Protein AF-A0A935HXR5-F1 (afdb_monomer_lite)

Radius of gyration: 14.8 Å; chains: 1; bounding box: 46×29×38 Å

Secondary structure (DSSP, 8-state):
--SS-S-----SSTTS-EEEEEEEEE-SSSSSS-EEEEEETTHHHHTBEEEEE---TT--SS--EEEE-SSTT--BTSEEEE---SSSSSS--EEEEETTHHHHTBEEEEE---TT--SS-SEEEEPSSTT--B-

Structure (mmCIF, N/CA/C/O backbone):
data_AF-A0A935HXR5-F1
#
_entry.id   AF-A0A935HXR5-F1
#
loop_
_atom_site.group_PDB
_atom_site.id
_atom_site.type_symbol
_atom_site.label_atom_id
_atom_site.label_alt_id
_atom_site.label_comp_id
_atom_site.label_asym_id
_atom_site.label_entity_id
_atom_site.label_seq_id
_atom_site.pdbx_PDB_ins_code
_atom_site.Cartn_x
_atom_site.Cartn_y
_atom_site.Cartn_z
_atom_site.occupancy
_atom_site.B_iso_or_equiv
_atom_site.auth_seq_id
_atom_site.auth_comp_id
_atom_site.auth_asym_id
_atom_site.auth_atom_id
_atom_site.pdbx_PDB_model_num
ATOM 1 N N . MET A 1 1 ? -29.643 -1.989 -2.103 1.00 70.44 1 MET A N 1
ATOM 2 C CA . MET A 1 1 ? -28.466 -2.114 -2.982 1.00 70.44 1 MET A CA 1
ATOM 3 C C . MET A 1 1 ? -28.867 -1.641 -4.365 1.00 70.44 1 MET A C 1
ATOM 5 O O . MET A 1 1 ? -29.832 -2.171 -4.910 1.00 70.44 1 MET A O 1
ATOM 9 N N . ASN A 1 2 ? -28.218 -0.596 -4.869 1.00 89.38 2 ASN A N 1
ATOM 10 C CA . ASN A 1 2 ? -28.287 -0.195 -6.275 1.00 89.38 2 ASN A CA 1
ATOM 11 C C . ASN A 1 2 ? -26.956 -0.599 -6.950 1.00 89.38 2 ASN A C 1
ATOM 13 O O . ASN A 1 2 ? -26.040 -1.057 -6.275 1.00 89.38 2 ASN A O 1
ATOM 17 N N . ASN A 1 3 ? -26.864 -0.468 -8.274 1.00 91.12 3 ASN A N 1
ATOM 18 C CA . ASN A 1 3 ? -25.633 -0.762 -9.022 1.00 91.12 3 ASN A CA 1
ATOM 19 C C . ASN A 1 3 ? -24.778 0.501 -9.228 1.00 91.12 3 ASN A C 1
ATOM 21 O O . ASN A 1 3 ? -24.072 0.613 -10.227 1.00 91.12 3 ASN A O 1
ATOM 25 N N . VAL A 1 4 ? -24.917 1.485 -8.339 1.00 93.62 4 VAL A N 1
ATOM 26 C CA . VAL A 1 4 ? -24.136 2.721 -8.365 1.00 93.62 4 VAL A CA 1
ATOM 27 C C . VAL A 1 4 ? -23.119 2.596 -7.245 1.00 93.62 4 VAL A C 1
ATOM 29 O O . VAL A 1 4 ? -23.494 2.303 -6.117 1.00 93.62 4 VAL A O 1
ATOM 32 N N . SER A 1 5 ? -21.838 2.756 -7.563 1.00 92.00 5 SER A N 1
ATOM 33 C CA . SER A 1 5 ? -20.797 2.807 -6.542 1.00 92.00 5 SER A CA 1
ATOM 34 C C . SER A 1 5 ? -21.035 4.010 -5.633 1.00 92.00 5 SER A C 1
ATOM 36 O O . SER A 1 5 ? -21.239 5.118 -6.130 1.00 92.00 5 SER A O 1
ATOM 38 N N . ASP A 1 6 ? -20.987 3.797 -4.320 1.00 92.81 6 ASP A N 1
ATOM 39 C CA . ASP A 1 6 ? -21.089 4.894 -3.354 1.00 92.81 6 ASP A CA 1
ATOM 40 C C . ASP A 1 6 ? -19.825 5.773 -3.395 1.00 92.81 6 ASP A C 1
ATOM 42 O O . ASP A 1 6 ? -19.920 6.999 -3.379 1.00 92.81 6 ASP A O 1
ATOM 46 N N . ILE A 1 7 ? -18.647 5.149 -3.527 1.00 94.69 7 ILE A N 1
ATOM 47 C CA . ILE A 1 7 ? -17.340 5.806 -3.661 1.00 94.69 7 ILE A CA 1
ATOM 48 C C . ILE A 1 7 ? -16.539 5.111 -4.769 1.00 94.69 7 ILE A C 1
ATOM 50 O O . ILE A 1 7 ? -16.600 3.889 -4.922 1.00 94.69 7 ILE A O 1
ATOM 54 N N . THR A 1 8 ? -15.780 5.895 -5.536 1.00 96.00 8 THR A N 1
ATOM 55 C CA . THR A 1 8 ? -14.856 5.401 -6.565 1.00 96.00 8 THR A CA 1
ATOM 56 C C . THR A 1 8 ? -13.469 5.989 -6.335 1.00 96.00 8 THR A C 1
ATOM 58 O O . THR A 1 8 ? -13.313 7.212 -6.298 1.00 96.00 8 THR A O 1
ATOM 61 N N . PHE A 1 9 ? -12.468 5.118 -6.235 1.00 96.81 9 PHE A N 1
ATOM 62 C CA . PHE A 1 9 ? -11.054 5.481 -6.149 1.00 96.81 9 PHE A CA 1
ATOM 63 C C . PHE A 1 9 ? -10.410 5.454 -7.537 1.00 96.81 9 PHE A C 1
ATOM 65 O O . PHE A 1 9 ? -10.812 4.668 -8.400 1.00 96.81 9 PHE A O 1
ATOM 72 N N . TYR A 1 10 ? -9.406 6.301 -7.750 1.00 94.81 10 TYR A N 1
ATOM 73 C CA . TYR A 1 10 ? -8.719 6.430 -9.031 1.00 94.81 10 TYR A CA 1
ATOM 74 C C . TYR A 1 10 ? -7.212 6.295 -8.836 1.00 94.81 10 TYR A C 1
ATOM 76 O O . TYR A 1 10 ? -6.655 6.877 -7.908 1.00 94.81 10 TYR A O 1
ATOM 84 N N . GLY A 1 11 ? -6.566 5.555 -9.739 1.00 93.31 11 GLY A N 1
ATOM 85 C CA . GLY A 1 11 ? -5.110 5.522 -9.824 1.00 93.31 11 GLY A CA 1
ATOM 86 C C . GLY A 1 11 ? -4.531 6.855 -10.294 1.00 93.31 11 GLY A C 1
ATOM 87 O O . GLY A 1 11 ? -5.220 7.655 -10.931 1.00 93.31 11 GLY A O 1
ATOM 88 N N . GLU A 1 12 ? -3.257 7.076 -9.982 1.00 93.69 12 GLU A N 1
ATOM 89 C CA . GLU A 1 12 ? -2.561 8.343 -10.217 1.00 93.69 12 GLU A CA 1
ATOM 90 C C . GLU A 1 12 ? -2.118 8.510 -11.678 1.00 93.69 12 GLU A C 1
ATOM 92 O O . GLU A 1 12 ? -2.372 9.561 -12.276 1.00 93.69 12 GLU A O 1
ATOM 97 N N . PHE A 1 13 ? -1.540 7.466 -12.290 1.00 94.06 13 PHE A N 1
ATOM 98 C CA . PHE A 1 13 ? -1.130 7.477 -13.694 1.00 94.06 13 PHE A CA 1
ATOM 99 C C . PHE A 1 13 ? -1.678 6.287 -14.505 1.00 94.06 13 PHE A C 1
ATOM 101 O O . PHE A 1 13 ? -2.059 5.239 -13.969 1.00 94.06 13 PHE A O 1
ATOM 108 N N . PRO A 1 14 ? -1.748 6.422 -15.846 1.00 95.50 14 PRO A N 1
ATOM 109 C CA . PRO A 1 14 ? -2.114 5.313 -16.717 1.00 95.50 14 PRO A CA 1
ATOM 110 C C . PRO A 1 14 ? -1.134 4.142 -16.595 1.00 95.50 14 PRO A C 1
ATOM 112 O O . PRO A 1 14 ? 0.073 4.327 -16.706 1.00 95.50 14 PRO A O 1
ATOM 115 N N . ASN A 1 15 ? -1.676 2.925 -16.519 1.00 95.44 15 ASN A N 1
ATOM 116 C CA . ASN A 1 15 ? -0.931 1.660 -16.448 1.00 95.44 15 ASN A CA 1
ATOM 117 C C . ASN A 1 15 ? -0.174 1.392 -15.137 1.00 95.44 15 ASN A C 1
ATOM 119 O O . ASN A 1 15 ? 0.522 0.388 -15.068 1.00 95.44 15 ASN A O 1
ATOM 123 N N . ASP A 1 16 ? -0.390 2.171 -14.073 1.00 97.38 16 ASP A N 1
ATOM 124 C CA . ASP A 1 16 ? 0.195 1.878 -12.750 1.00 97.38 16 ASP A CA 1
ATOM 125 C C . ASP A 1 16 ? -0.360 0.601 -12.099 1.00 97.38 16 ASP A C 1
ATOM 127 O O . ASP A 1 16 ? 0.113 0.166 -11.051 1.00 97.38 16 ASP A O 1
ATOM 131 N N . ASN A 1 17 ? -1.366 -0.018 -12.727 1.00 97.94 17 ASN A N 1
ATOM 132 C CA . ASN A 1 17 ? -2.047 -1.209 -12.232 1.00 97.94 17 ASN A CA 1
ATOM 133 C C . ASN A 1 17 ? -2.737 -0.970 -10.875 1.00 97.94 17 ASN A C 1
ATOM 135 O O . ASN A 1 17 ? -2.826 -1.872 -10.051 1.00 97.94 17 ASN A O 1
ATOM 139 N N . PHE A 1 18 ? -3.225 0.255 -10.641 1.00 98.56 18 PHE A N 1
ATOM 140 C CA . PHE A 1 18 ? -3.995 0.602 -9.447 1.00 98.56 18 PHE A CA 1
ATOM 141 C C . PHE A 1 18 ? -5.208 -0.320 -9.286 1.00 98.56 18 PHE A C 1
ATOM 143 O O . PHE A 1 18 ? -6.003 -0.484 -10.215 1.00 98.56 18 PHE A O 1
ATOM 150 N N . GLY A 1 19 ? -5.352 -0.902 -8.099 1.00 98.50 19 GLY A N 1
ATOM 151 C CA . GLY A 1 19 ? -6.371 -1.903 -7.809 1.00 98.50 19 GLY A CA 1
ATOM 152 C C . GLY A 1 19 ? -5.939 -3.340 -8.095 1.00 98.50 19 GLY A C 1
ATOM 153 O O . GLY A 1 19 ? -6.794 -4.223 -8.057 1.00 98.50 19 GLY A O 1
ATOM 154 N N . ASN A 1 20 ? -4.651 -3.616 -8.361 1.00 98.56 20 ASN A N 1
ATOM 155 C CA . ASN A 1 20 ? -4.177 -4.998 -8.540 1.00 98.56 20 ASN A CA 1
ATOM 156 C C . ASN A 1 20 ? -4.310 -5.844 -7.268 1.00 98.56 20 ASN A C 1
ATOM 158 O O . ASN A 1 20 ? -4.468 -7.059 -7.357 1.00 98.56 20 ASN A O 1
ATOM 162 N N . SER A 1 21 ? -4.247 -5.204 -6.101 1.00 98.62 21 SER A N 1
ATOM 163 C CA . SER A 1 21 ? -4.512 -5.809 -4.801 1.00 98.62 21 SER A CA 1
ATOM 164 C C . SER A 1 21 ? -5.284 -4.817 -3.942 1.00 98.62 21 SER A C 1
ATOM 166 O O . SER A 1 21 ? -4.927 -3.640 -3.886 1.00 98.62 21 SER A O 1
ATOM 168 N N . VAL A 1 22 ? -6.336 -5.286 -3.277 1.00 98.50 22 VAL A N 1
ATOM 169 C CA . VAL A 1 22 ? -7.182 -4.468 -2.402 1.00 98.50 22 VAL A CA 1
ATOM 170 C C . VAL A 1 22 ? -7.456 -5.248 -1.125 1.00 98.50 22 VAL A C 1
ATOM 172 O O . VAL A 1 22 ? -7.777 -6.435 -1.193 1.00 98.50 22 VAL A O 1
ATOM 175 N N . SER A 1 23 ? -7.353 -4.583 0.023 1.00 98.25 23 SER A N 1
ATOM 176 C CA . SER A 1 23 ? -7.686 -5.151 1.332 1.00 98.25 23 SER A CA 1
ATOM 177 C C . SER A 1 23 ? -8.287 -4.080 2.236 1.00 98.25 23 SER A C 1
ATOM 179 O O . SER A 1 23 ? -7.977 -2.900 2.096 1.00 98.25 23 SER A O 1
ATOM 181 N N . THR A 1 24 ? -9.106 -4.491 3.202 1.00 96.31 24 THR A N 1
ATOM 182 C CA . THR A 1 24 ? -9.313 -3.680 4.410 1.00 96.31 24 THR A CA 1
ATOM 183 C C . THR A 1 24 ? -8.030 -3.689 5.239 1.00 96.31 24 THR A C 1
ATOM 185 O O . THR A 1 24 ? -7.328 -4.707 5.242 1.00 96.31 24 THR A O 1
ATOM 188 N N . ALA A 1 25 ? -7.734 -2.597 5.938 1.00 96.06 25 ALA A N 1
ATOM 189 C CA . ALA A 1 25 ? -6.526 -2.452 6.751 1.00 96.06 25 ALA A CA 1
ATOM 190 C C . ALA A 1 25 ? -6.765 -2.611 8.264 1.00 96.06 25 ALA A C 1
ATOM 192 O O . ALA A 1 25 ? -5.814 -2.589 9.028 1.00 96.06 25 ALA A O 1
ATOM 193 N N . GLY A 1 26 ? -8.023 -2.761 8.698 1.00 97.12 26 GLY A N 1
ATOM 194 C CA . GLY A 1 26 ? -8.370 -2.514 10.101 1.00 97.12 26 GLY A CA 1
ATOM 195 C C . GLY A 1 26 ? -8.423 -1.011 10.381 1.00 97.12 26 GLY A C 1
ATOM 196 O O . GLY A 1 26 ? -8.604 -0.245 9.444 1.00 97.12 26 GLY A O 1
ATOM 197 N N . ASP A 1 27 ? -8.332 -0.609 11.642 1.00 97.75 27 ASP A N 1
ATOM 198 C CA . ASP A 1 27 ? -8.306 0.797 12.074 1.00 97.75 27 ASP A CA 1
ATOM 199 C C . ASP A 1 27 ? -6.851 1.220 12.328 1.00 97.75 27 ASP A C 1
ATOM 201 O O . ASP A 1 27 ? -6.294 0.950 13.396 1.00 97.75 27 ASP A O 1
ATOM 205 N N . LEU A 1 28 ? -6.209 1.803 11.317 1.00 98.06 28 LEU A N 1
ATOM 206 C CA . LEU A 1 28 ? -4.795 2.179 11.349 1.00 98.06 28 LEU A CA 1
ATOM 207 C C . LEU A 1 28 ? -4.567 3.465 12.149 1.00 98.06 28 LEU A C 1
ATOM 209 O O . LEU A 1 28 ? -3.470 3.677 12.662 1.00 98.06 28 LEU A O 1
ATOM 213 N N . ASN A 1 29 ? -5.573 4.343 12.236 1.00 96.94 29 ASN A N 1
ATOM 214 C CA . ASN A 1 29 ? -5.435 5.681 12.823 1.00 96.94 29 ASN A CA 1
ATOM 215 C C . ASN A 1 29 ? -6.159 5.857 14.178 1.00 96.94 29 ASN A C 1
ATOM 217 O O . ASN A 1 29 ? -6.000 6.893 14.832 1.00 96.94 29 ASN A O 1
ATOM 221 N N . GLY A 1 30 ? -6.889 4.838 14.635 1.00 96.50 30 GLY A N 1
ATOM 222 C CA . GLY A 1 30 ? -7.570 4.773 15.928 1.00 96.50 30 GLY A CA 1
ATOM 223 C C . GLY A 1 30 ? -8.914 5.498 15.972 1.00 96.50 30 GLY A C 1
ATOM 224 O O . GLY A 1 30 ? -9.354 5.896 17.059 1.00 96.50 30 GLY A O 1
ATOM 225 N N . ASP A 1 31 ? -9.561 5.729 14.829 1.00 96.50 31 ASP A N 1
ATOM 226 C CA . ASP A 1 31 ? -10.843 6.437 14.751 1.00 96.50 31 ASP A CA 1
ATOM 227 C C . ASP A 1 31 ? -12.077 5.517 14.864 1.00 96.50 31 ASP A C 1
ATOM 229 O O . ASP A 1 31 ? -13.222 5.988 14.877 1.00 96.50 31 ASP A O 1
ATOM 233 N N . SER A 1 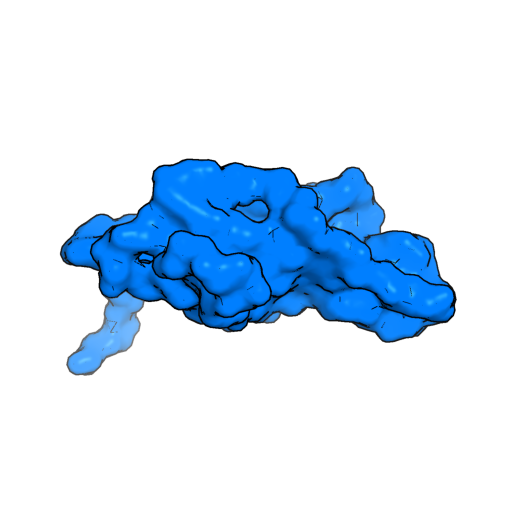32 ? -11.842 4.216 15.061 1.00 96.31 32 SER A N 1
ATOM 234 C CA . SER A 1 32 ? -12.819 3.123 15.131 1.00 96.31 32 SER A CA 1
ATOM 235 C C . SER A 1 32 ? -13.514 2.775 13.811 1.00 96.31 32 SER A C 1
ATOM 237 O O . SER A 1 32 ? -14.501 2.026 13.827 1.00 96.31 32 SER A O 1
ATOM 239 N N . TYR A 1 33 ? -13.026 3.274 12.677 1.00 97.44 33 TYR A N 1
ATOM 240 C CA . TYR A 1 33 ? -13.460 2.866 11.345 1.00 97.44 33 TYR A CA 1
ATOM 241 C C . TYR A 1 33 ? -12.367 2.039 10.671 1.00 97.44 33 TYR A C 1
ATOM 243 O O . TYR A 1 33 ? -11.184 2.206 10.914 1.00 97.44 33 TYR A O 1
ATOM 251 N N . SER A 1 34 ? -12.775 1.082 9.836 1.00 97.44 34 SER A N 1
ATOM 252 C CA . SER A 1 34 ? -11.805 0.324 9.049 1.00 97.44 34 SER A CA 1
ATOM 253 C C . SER A 1 34 ? -11.371 1.107 7.815 1.00 97.44 34 SER A C 1
ATOM 255 O O . SER A 1 34 ? -12.212 1.641 7.090 1.00 97.44 34 SER A O 1
ATOM 257 N N . ASP A 1 35 ? -10.078 1.060 7.540 1.00 97.75 35 ASP A N 1
ATOM 258 C CA . ASP A 1 35 ? -9.400 1.717 6.433 1.00 97.75 35 ASP A CA 1
ATOM 259 C C . ASP A 1 35 ? -9.226 0.770 5.238 1.00 97.75 35 ASP A C 1
ATOM 261 O O . ASP A 1 35 ? -9.463 -0.445 5.319 1.00 97.75 35 ASP A O 1
ATOM 265 N N . ILE A 1 36 ? -8.804 1.321 4.100 1.00 98.31 36 ILE A N 1
ATOM 266 C CA . ILE A 1 36 ? -8.632 0.593 2.838 1.00 98.31 36 ILE A CA 1
ATOM 267 C C . ILE A 1 36 ? -7.201 0.733 2.321 1.00 98.31 36 ILE A C 1
ATOM 269 O O . ILE A 1 36 ? -6.654 1.831 2.260 1.00 98.31 36 ILE A O 1
ATOM 273 N N . LEU A 1 37 ? -6.639 -0.388 1.861 1.00 98.62 37 LEU A N 1
ATOM 274 C CA . LEU A 1 37 ? -5.369 -0.472 1.141 1.00 98.62 37 LEU A CA 1
ATOM 275 C C . LEU A 1 37 ? -5.615 -0.777 -0.331 1.00 98.62 37 LEU A C 1
ATOM 277 O O . LEU A 1 37 ? -6.354 -1.711 -0.660 1.00 98.62 37 LEU A O 1
ATOM 281 N N . ILE A 1 38 ? -4.945 -0.044 -1.217 1.00 98.81 38 ILE A N 1
ATOM 282 C CA . ILE A 1 38 ? -4.971 -0.299 -2.659 1.00 98.81 38 ILE A CA 1
ATOM 283 C C . ILE A 1 38 ? -3.548 -0.290 -3.217 1.00 98.81 38 ILE A C 1
ATOM 285 O O . ILE A 1 38 ? -2.833 0.702 -3.106 1.00 98.81 38 ILE A O 1
ATOM 289 N N . GLY A 1 39 ? -3.150 -1.398 -3.840 1.00 98.75 39 GLY A N 1
ATOM 290 C CA . GLY A 1 39 ? -1.873 -1.538 -4.536 1.00 98.75 39 GLY A CA 1
ATOM 291 C C . GLY A 1 39 ? -1.915 -1.010 -5.971 1.00 98.75 39 GLY A C 1
ATOM 292 O O . GLY A 1 39 ? -2.945 -1.085 -6.647 1.00 98.75 39 GLY A O 1
ATOM 293 N N . ALA A 1 40 ? -0.780 -0.485 -6.423 1.00 98.81 40 ALA A N 1
ATOM 294 C CA . ALA A 1 40 ? -0.482 -0.079 -7.791 1.00 98.81 40 ALA A CA 1
ATOM 295 C C . ALA A 1 40 ? 0.931 -0.561 -8.153 1.00 98.81 40 ALA A C 1
ATOM 297 O O . ALA A 1 40 ? 1.893 0.210 -8.216 1.00 98.81 40 ALA A O 1
ATOM 298 N N . SER A 1 41 ? 1.075 -1.875 -8.336 1.00 98.62 41 SER A N 1
ATOM 299 C CA . SER A 1 41 ? 2.382 -2.540 -8.439 1.00 98.62 41 SER A CA 1
ATOM 300 C C . SER A 1 41 ? 3.231 -2.141 -9.650 1.00 98.62 41 SER A C 1
ATOM 302 O O . SER A 1 41 ? 4.427 -2.430 -9.679 1.00 98.62 41 SER A O 1
ATOM 304 N N . GLN A 1 42 ? 2.652 -1.470 -10.649 1.00 98.56 42 GLN A N 1
ATOM 305 C CA . GLN A 1 42 ? 3.378 -1.020 -11.842 1.00 98.56 42 GLN A CA 1
ATOM 306 C C . GLN A 1 42 ? 3.730 0.473 -11.817 1.00 98.56 42 GLN A C 1
ATOM 308 O O . GLN A 1 42 ? 4.372 0.951 -12.753 1.00 98.56 42 GLN A O 1
ATOM 313 N N . TYR A 1 43 ? 3.371 1.186 -10.742 1.00 98.56 43 TYR A N 1
ATOM 314 C CA . TYR A 1 43 ? 3.699 2.597 -10.543 1.00 98.56 43 TYR A CA 1
ATOM 315 C C . TYR A 1 43 ? 5.190 2.886 -10.775 1.00 98.56 43 TYR A C 1
ATOM 317 O O . TYR A 1 43 ? 6.053 2.150 -10.287 1.00 98.56 43 TYR A O 1
ATOM 325 N N . ASP A 1 44 ? 5.463 3.966 -11.513 1.00 97.62 44 ASP A N 1
ATOM 326 C CA . ASP A 1 44 ? 6.789 4.523 -11.820 1.00 97.62 44 ASP A CA 1
ATOM 327 C C . ASP A 1 44 ? 7.865 3.464 -12.116 1.00 97.62 44 ASP A C 1
ATOM 329 O O . ASP A 1 44 ? 8.709 3.128 -11.283 1.00 97.62 44 ASP A O 1
ATOM 333 N N . SER A 1 45 ? 7.834 2.907 -13.329 1.00 97.62 45 SER A N 1
ATOM 334 C CA . SER A 1 45 ? 8.786 1.873 -13.766 1.00 97.62 45 SER A CA 1
ATOM 335 C C . SER A 1 45 ? 8.789 0.634 -12.858 1.00 97.62 45 SER A C 1
ATOM 337 O O . SER A 1 45 ? 9.848 0.070 -12.558 1.00 97.62 45 SER A O 1
ATOM 339 N N . TYR A 1 46 ? 7.596 0.195 -12.440 1.00 98.38 46 TYR A N 1
ATOM 340 C CA . TYR A 1 46 ? 7.408 -0.973 -11.574 1.00 98.38 46 TYR A CA 1
ATOM 341 C C . TYR A 1 46 ? 8.082 -0.834 -10.204 1.00 98.38 46 TYR A C 1
ATOM 343 O O . TYR A 1 46 ? 8.414 -1.834 -9.564 1.00 98.38 46 TYR A O 1
ATOM 351 N N . THR A 1 47 ? 8.333 0.398 -9.760 1.00 98.56 47 THR A N 1
ATOM 352 C CA . THR A 1 47 ? 8.720 0.660 -8.372 1.00 98.56 47 THR A CA 1
ATOM 353 C C . THR A 1 47 ? 7.602 0.193 -7.443 1.00 98.56 47 THR A C 1
ATOM 355 O O . THR A 1 47 ? 7.851 -0.523 -6.473 1.00 98.56 47 THR A O 1
ATOM 358 N N . GLY A 1 48 ? 6.358 0.478 -7.835 1.00 98.75 48 GLY A N 1
ATOM 359 C CA . GLY A 1 48 ? 5.159 0.088 -7.111 1.00 98.75 48 GLY A CA 1
ATOM 360 C C . GLY A 1 48 ? 4.807 1.074 -5.999 1.00 98.75 48 GLY A C 1
ATOM 361 O O . GLY A 1 48 ? 5.675 1.748 -5.439 1.00 98.75 48 GLY A O 1
ATOM 362 N N . LYS A 1 49 ? 3.513 1.187 -5.706 1.00 98.81 49 LYS A N 1
ATOM 363 C CA . LYS A 1 49 ? 2.971 2.102 -4.696 1.00 98.81 49 LYS A CA 1
ATOM 364 C C . LYS A 1 49 ? 1.739 1.493 -4.040 1.00 98.81 49 LYS A C 1
ATOM 366 O O . LYS A 1 49 ? 0.983 0.774 -4.690 1.00 98.81 49 LYS A O 1
ATOM 371 N N . VAL A 1 50 ? 1.535 1.786 -2.762 1.00 98.81 50 VAL A N 1
ATOM 372 C CA . VAL A 1 50 ? 0.315 1.453 -2.021 1.00 98.81 50 VAL A CA 1
ATOM 373 C C . VAL A 1 50 ? -0.304 2.734 -1.495 1.00 98.81 50 VAL A C 1
ATOM 375 O O . VAL A 1 50 ? 0.395 3.631 -1.023 1.00 98.81 50 VAL A O 1
ATOM 378 N N . TYR A 1 51 ? -1.623 2.807 -1.604 1.00 98.62 51 TYR A N 1
ATOM 379 C CA . TYR A 1 51 ? -2.446 3.917 -1.160 1.00 98.62 51 TYR A CA 1
ATOM 380 C C . TYR A 1 51 ? -3.298 3.459 0.021 1.00 98.62 51 TYR A C 1
ATOM 382 O O . TYR A 1 51 ? -3.982 2.437 -0.073 1.00 98.62 51 TYR A O 1
ATOM 390 N N . VAL A 1 52 ? -3.260 4.229 1.102 1.00 98.31 52 VAL A N 1
ATOM 391 C CA . VAL A 1 52 ? -4.151 4.110 2.255 1.00 98.31 52 VAL A CA 1
ATOM 392 C C . VAL A 1 52 ? -5.242 5.166 2.134 1.00 98.31 52 VAL A C 1
ATOM 394 O O . VAL A 1 52 ? -4.965 6.324 1.800 1.00 98.31 52 VAL A O 1
ATOM 397 N N . TYR A 1 53 ? -6.471 4.743 2.394 1.00 98.25 53 TYR A N 1
ATOM 398 C CA . TYR A 1 53 ? -7.636 5.606 2.518 1.00 98.25 53 TYR A CA 1
ATOM 399 C C . TYR A 1 53 ? -8.262 5.335 3.875 1.00 98.25 53 TYR A C 1
ATOM 401 O O . TYR A 1 53 ? -8.718 4.211 4.120 1.00 98.25 53 TYR A O 1
ATOM 409 N N . TYR A 1 54 ? -8.261 6.339 4.741 1.00 97.38 54 TYR A N 1
ATOM 410 C CA . TYR A 1 54 ? -8.863 6.224 6.051 1.00 97.38 54 TYR A CA 1
ATOM 411 C C . TYR A 1 54 ? -10.377 6.120 5.930 1.00 97.38 54 TYR A C 1
ATOM 413 O O . TYR A 1 54 ? -11.028 6.789 5.119 1.00 97.38 54 TYR A O 1
ATOM 421 N N . GLY A 1 55 ? -10.936 5.224 6.730 1.00 97.31 55 GLY A N 1
ATOM 422 C CA . GLY A 1 55 ? -12.358 5.119 6.944 1.00 97.31 55 GLY A CA 1
ATOM 423 C C . GLY A 1 55 ? -12.895 6.353 7.661 1.00 97.31 55 GLY A C 1
ATOM 424 O O . GLY A 1 55 ? -12.205 7.325 7.953 1.00 97.31 55 GLY A O 1
ATOM 425 N N . GLY A 1 56 ? -14.196 6.333 7.913 1.00 96.69 56 GLY A N 1
ATOM 426 C CA . GLY A 1 56 ? -14.826 7.374 8.703 1.00 96.69 56 GLY A CA 1
ATOM 427 C C . GLY A 1 56 ? -16.318 7.468 8.460 1.00 96.69 56 GLY A C 1
ATOM 428 O O . GLY A 1 56 ? -16.865 6.958 7.479 1.00 96.69 56 GLY A O 1
ATOM 429 N N . SER A 1 57 ? -16.994 8.216 9.331 1.00 95.50 57 SER A N 1
ATOM 430 C CA . SER A 1 57 ? -18.423 8.539 9.173 1.00 95.50 57 SER A CA 1
ATOM 431 C C . SER A 1 57 ? -18.752 9.263 7.857 1.00 95.50 57 SER A C 1
ATOM 433 O O . SER A 1 57 ? -19.907 9.306 7.433 1.00 95.50 57 SER A O 1
ATOM 435 N N . SER A 1 58 ? -17.747 9.865 7.222 1.00 93.12 58 SER A N 1
ATOM 436 C CA . SER A 1 58 ? -17.827 10.516 5.916 1.00 93.12 58 SER A CA 1
ATOM 437 C C . SER A 1 58 ? -16.554 10.223 5.125 1.00 93.12 58 SER A C 1
ATOM 439 O O . SER A 1 58 ? -15.836 11.147 4.759 1.00 93.12 58 SER A O 1
ATOM 441 N N . MET A 1 59 ? -16.275 8.933 4.916 1.00 95.31 59 MET A N 1
ATOM 442 C CA . MET A 1 59 ? -15.175 8.478 4.067 1.00 95.31 59 MET A CA 1
ATOM 443 C C . MET A 1 59 ? -15.252 9.142 2.685 1.00 95.31 59 MET A C 1
ATOM 445 O O . MET A 1 59 ? -16.333 9.232 2.092 1.00 95.31 59 MET A O 1
ATOM 449 N N . ASP A 1 60 ? -14.110 9.588 2.172 1.00 95.81 60 ASP A N 1
ATOM 450 C CA . ASP A 1 60 ? -13.974 10.118 0.820 1.00 95.81 60 ASP A CA 1
ATOM 451 C C . ASP A 1 60 ? -12.978 9.280 -0.008 1.00 95.81 60 ASP A C 1
ATOM 453 O O . ASP A 1 60 ? -12.668 8.137 0.330 1.00 95.81 60 ASP A O 1
ATOM 457 N N . ASN A 1 61 ? -12.576 9.785 -1.175 1.00 96.12 61 ASN A N 1
ATOM 458 C CA . ASN A 1 61 ? -11.629 9.120 -2.071 1.00 96.12 61 ASN A CA 1
ATOM 459 C C . ASN A 1 61 ? -10.289 9.859 -2.190 1.00 96.12 61 ASN A C 1
ATOM 461 O O . ASN A 1 61 ? -9.573 9.681 -3.182 1.00 96.12 61 ASN A O 1
ATOM 465 N N . ILE A 1 62 ? -9.966 10.707 -1.217 1.00 96.31 62 ILE A N 1
ATOM 466 C CA . ILE A 1 62 ? -8.688 11.401 -1.122 1.00 96.31 62 ILE A CA 1
ATOM 467 C C . ILE A 1 62 ? -7.710 10.460 -0.422 1.00 96.31 62 ILE A C 1
ATOM 469 O O . ILE A 1 62 ? -8.026 9.855 0.589 1.00 96.31 62 ILE A O 1
ATOM 473 N N . ASN A 1 63 ? -6.522 10.291 -0.997 1.00 96.62 63 ASN A N 1
ATOM 474 C CA . ASN A 1 63 ? -5.483 9.484 -0.370 1.00 96.62 63 ASN A CA 1
ATOM 475 C C . ASN A 1 63 ? -4.960 10.178 0.895 1.00 96.62 63 ASN A C 1
ATOM 477 O O . ASN A 1 63 ? -4.517 11.325 0.811 1.00 96.62 63 ASN A O 1
ATOM 481 N N . ASP A 1 64 ? -4.952 9.461 2.016 1.00 97.06 64 ASP A N 1
ATOM 482 C CA . ASP A 1 64 ? -4.438 9.972 3.289 1.00 97.06 64 ASP A CA 1
ATOM 483 C C . ASP A 1 64 ? -2.938 9.720 3.447 1.00 97.06 64 ASP A C 1
ATOM 485 O O . ASP A 1 64 ? -2.192 10.586 3.908 1.00 97.06 64 ASP A O 1
ATOM 489 N N . LEU A 1 65 ? -2.484 8.534 3.034 1.00 97.19 65 LEU A N 1
ATOM 490 C CA . LEU A 1 65 ? -1.091 8.114 3.133 1.00 97.19 65 LEU A CA 1
ATOM 491 C C . LEU A 1 65 ? -0.714 7.221 1.952 1.00 97.19 65 LEU A C 1
ATOM 493 O O . LEU A 1 65 ? -1.524 6.439 1.453 1.00 97.19 65 LEU A O 1
ATOM 497 N N . SER A 1 66 ? 0.536 7.297 1.500 1.00 97.94 66 SER A N 1
ATOM 498 C CA . SER A 1 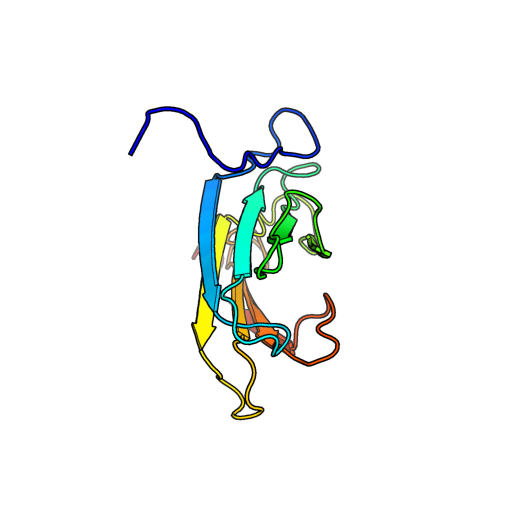66 ? 1.052 6.356 0.508 1.00 97.94 66 SER A CA 1
ATOM 499 C C . SER A 1 66 ? 2.484 5.933 0.804 1.00 97.94 66 SER A C 1
ATOM 501 O O . SER A 1 66 ? 3.301 6.728 1.280 1.00 97.94 66 SER A O 1
ATOM 503 N N . MET A 1 67 ? 2.781 4.676 0.481 1.00 98.50 67 MET A N 1
ATOM 504 C CA . MET A 1 67 ? 4.123 4.096 0.542 1.00 98.50 67 MET A CA 1
ATOM 505 C C . MET A 1 67 ? 4.563 3.721 -0.871 1.00 98.50 67 MET A C 1
ATOM 507 O O . MET A 1 67 ? 3.775 3.186 -1.651 1.00 98.50 67 MET A O 1
ATOM 511 N N . THR A 1 68 ? 5.811 4.027 -1.217 1.00 98.38 68 THR A N 1
ATOM 512 C CA . THR A 1 68 ? 6.393 3.740 -2.538 1.00 98.38 68 THR A CA 1
ATOM 513 C C .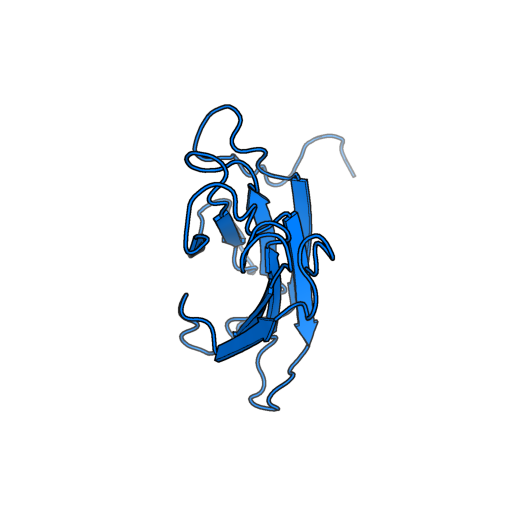 THR A 1 68 ? 7.527 2.740 -2.370 1.00 98.38 68 THR A C 1
ATOM 515 O O . THR A 1 68 ? 8.285 2.840 -1.408 1.00 98.38 68 THR A O 1
ATOM 518 N N . GLY A 1 69 ? 7.650 1.793 -3.300 1.00 97.88 69 GLY A N 1
ATOM 519 C CA . GLY A 1 69 ? 8.752 0.835 -3.296 1.00 97.88 69 GLY A CA 1
ATOM 520 C C . GLY A 1 69 ? 10.124 1.512 -3.370 1.00 97.88 69 GLY A C 1
ATOM 521 O O . GLY A 1 69 ? 10.269 2.628 -3.865 1.00 97.88 69 GLY A O 1
ATOM 522 N N . GLU A 1 70 ? 11.157 0.822 -2.890 1.00 96.56 70 GLU A N 1
ATOM 523 C CA . GLU A 1 70 ? 12.500 1.401 -2.751 1.00 96.56 70 GLU A CA 1
ATOM 524 C C . GLU A 1 70 ? 13.195 1.644 -4.102 1.00 96.56 70 GLU A C 1
ATOM 526 O O . GLU A 1 70 ? 13.977 2.583 -4.246 1.00 96.56 70 GLU A O 1
ATOM 531 N N . ASN A 1 71 ? 12.964 0.767 -5.087 1.00 97.88 71 ASN A N 1
ATOM 532 C CA . ASN A 1 71 ? 13.636 0.795 -6.387 1.00 97.88 71 ASN A CA 1
ATOM 533 C C . ASN A 1 71 ? 12.712 0.323 -7.514 1.00 97.88 71 ASN A C 1
ATOM 535 O O . ASN A 1 71 ? 11.746 -0.403 -7.285 1.00 97.88 71 ASN A O 1
ATOM 539 N N . ILE A 1 72 ? 13.079 0.650 -8.755 1.00 98.31 72 ILE A N 1
ATOM 540 C CA . ILE A 1 72 ? 12.396 0.158 -9.958 1.00 98.31 72 ILE A CA 1
ATOM 541 C C . ILE A 1 72 ? 12.323 -1.374 -9.993 1.00 98.31 72 ILE A C 1
ATOM 543 O O . ILE A 1 72 ? 13.205 -2.069 -9.480 1.00 98.31 72 ILE A O 1
ATOM 547 N N . SER A 1 73 ? 11.296 -1.914 -10.652 1.00 98.00 73 SER A N 1
ATOM 548 C CA . SER A 1 73 ? 11.078 -3.371 -10.777 1.00 98.00 73 SER A CA 1
ATOM 549 C C . SER A 1 73 ? 10.984 -4.132 -9.450 1.00 98.00 73 SER A C 1
ATOM 551 O O . SER A 1 73 ? 11.238 -5.332 -9.419 1.00 98.00 73 SER A O 1
ATOM 553 N N . ASN A 1 74 ? 10.626 -3.457 -8.354 1.00 98.31 74 ASN A N 1
ATOM 554 C CA . ASN A 1 74 ? 10.359 -4.106 -7.065 1.00 98.31 74 ASN A CA 1
ATOM 555 C C . ASN A 1 74 ? 8.921 -4.629 -6.981 1.00 98.31 74 ASN A C 1
ATOM 557 O O . ASN A 1 74 ? 8.666 -5.586 -6.252 1.00 98.31 74 ASN A O 1
ATOM 561 N N . TYR A 1 75 ? 8.009 -4.050 -7.765 1.00 98.62 75 TYR A N 1
ATOM 562 C CA . TYR A 1 75 ? 6.589 -4.386 -7.775 1.00 98.62 75 TYR A CA 1
ATOM 563 C C . TYR A 1 75 ? 5.950 -4.271 -6.382 1.00 98.62 75 TYR A C 1
ATOM 565 O O . TYR A 1 75 ? 5.141 -5.112 -5.988 1.00 98.62 75 TYR A O 1
ATOM 573 N N . PHE A 1 76 ? 6.327 -3.240 -5.618 1.00 98.88 76 PHE A N 1
ATOM 574 C CA . PHE A 1 76 ? 5.761 -2.972 -4.296 1.00 98.88 76 PHE A CA 1
ATOM 575 C C . PHE A 1 76 ? 4.241 -2.766 -4.377 1.00 98.88 76 PHE A C 1
ATOM 577 O O . PHE A 1 76 ? 3.745 -2.073 -5.267 1.00 98.88 76 PHE A O 1
ATOM 584 N N . GLY A 1 77 ? 3.491 -3.389 -3.468 1.00 98.69 77 GLY A N 1
ATOM 585 C CA . GLY A 1 77 ? 2.029 -3.421 -3.539 1.00 98.69 77 GLY A CA 1
ATOM 586 C C . GLY A 1 77 ? 1.484 -4.477 -4.502 1.00 98.69 77 GLY A C 1
ATOM 587 O O . GLY A 1 77 ? 0.351 -4.360 -4.964 1.00 98.69 77 GLY A O 1
ATOM 588 N N . THR A 1 78 ? 2.270 -5.507 -4.840 1.00 98.69 78 THR A N 1
ATOM 589 C CA . THR A 1 78 ? 1.736 -6.688 -5.551 1.00 98.69 78 THR A CA 1
ATOM 590 C C . THR A 1 78 ? 0.745 -7.449 -4.675 1.00 98.69 78 THR A C 1
ATOM 592 O O . THR A 1 78 ? -0.296 -7.893 -5.164 1.00 98.69 78 THR A O 1
ATOM 595 N N . SER A 1 79 ? 1.042 -7.535 -3.381 1.00 98.50 79 SER A N 1
ATOM 596 C CA . SER A 1 79 ? 0.146 -8.006 -2.336 1.00 98.50 79 SER A CA 1
ATOM 597 C C . SER A 1 79 ? 0.038 -6.935 -1.246 1.00 98.50 79 SER A C 1
ATOM 599 O O . SER A 1 79 ? 1.009 -6.241 -0.932 1.00 98.50 79 SER A O 1
ATOM 601 N N . VAL A 1 80 ? -1.162 -6.777 -0.690 1.00 98.75 80 VAL A N 1
ATOM 602 C CA . VAL A 1 80 ? -1.428 -5.914 0.466 1.00 98.75 80 VAL A CA 1
ATOM 603 C C . VAL A 1 80 ? -2.362 -6.651 1.412 1.00 98.75 80 VAL A C 1
ATOM 605 O O . VAL A 1 80 ? -3.291 -7.327 0.960 1.00 98.75 80 VAL A O 1
ATOM 608 N N . ALA A 1 81 ? -2.133 -6.511 2.710 1.00 98.31 81 ALA A N 1
ATOM 609 C CA . ALA A 1 81 ? -3.006 -7.051 3.738 1.00 98.31 81 ALA A CA 1
ATOM 610 C C . ALA A 1 81 ? -3.023 -6.120 4.948 1.00 98.31 81 ALA A C 1
ATOM 612 O O . ALA A 1 81 ? -1.970 -5.674 5.402 1.00 98.31 81 ALA A O 1
ATOM 613 N N . GLY A 1 82 ? -4.217 -5.871 5.484 1.00 97.06 82 GLY A N 1
ATOM 614 C CA . GLY A 1 82 ? -4.337 -5.420 6.864 1.00 97.06 82 GLY A CA 1
ATOM 615 C C . GLY A 1 82 ? -3.911 -6.543 7.798 1.00 97.06 82 GLY A C 1
ATOM 616 O O . GLY A 1 82 ? -4.284 -7.704 7.596 1.00 97.06 82 GLY A O 1
ATOM 617 N N . ALA A 1 83 ? -3.129 -6.197 8.802 1.00 93.94 83 ALA A N 1
ATOM 618 C CA . ALA A 1 83 ? -2.967 -6.991 9.999 1.00 93.94 83 ALA A CA 1
ATOM 619 C C . ALA A 1 83 ? -3.867 -6.394 11.091 1.00 93.94 83 ALA A C 1
ATOM 621 O O . ALA A 1 83 ? -4.348 -5.270 10.986 1.00 93.94 83 ALA A O 1
ATOM 622 N N . GLU A 1 84 ? -4.144 -7.167 12.134 1.00 94.50 84 GLU A N 1
ATOM 623 C CA . GLU A 1 84 ? -4.644 -6.563 13.369 1.00 94.50 84 GLU A CA 1
ATOM 624 C C . GLU A 1 84 ? -3.472 -5.828 14.052 1.00 94.50 84 GLU A C 1
ATOM 626 O O . GLU A 1 84 ? -2.556 -5.343 13.396 1.00 94.50 84 GLU A O 1
ATOM 631 N N . ASP A 1 85 ? -3.478 -5.767 15.370 1.00 97.50 85 ASP A N 1
ATOM 632 C CA . ASP A 1 85 ? -2.442 -5.124 16.165 1.00 97.50 85 ASP A CA 1
ATOM 633 C C . ASP A 1 85 ? -1.289 -6.114 16.447 1.00 97.50 85 ASP A C 1
ATOM 635 O O . ASP A 1 85 ? -1.379 -6.976 17.331 1.00 97.50 85 ASP A O 1
ATOM 639 N N . LEU A 1 86 ? -0.224 -6.068 15.641 1.00 97.69 86 LEU A N 1
ATOM 640 C CA . LEU A 1 86 ? 0.936 -6.964 15.741 1.00 97.69 86 LEU A CA 1
ATOM 641 C C . LEU A 1 86 ? 1.872 -6.571 16.887 1.00 97.69 86 LEU A C 1
ATOM 643 O O . LEU A 1 86 ? 2.591 -7.436 17.405 1.00 97.69 86 LEU A O 1
ATOM 647 N N . ASN A 1 87 ? 1.896 -5.291 17.264 1.00 97.62 87 ASN A N 1
ATOM 648 C CA . ASN A 1 87 ? 2.811 -4.746 18.269 1.00 97.62 87 ASN A CA 1
ATOM 649 C C . ASN A 1 87 ? 2.139 -4.478 19.640 1.00 97.62 87 ASN A C 1
ATOM 651 O O . ASN A 1 87 ? 2.840 -4.202 20.620 1.00 97.62 87 ASN A O 1
ATOM 655 N N . LEU A 1 88 ? 0.822 -4.677 19.733 1.00 97.81 88 LEU A N 1
ATOM 656 C CA . LEU A 1 88 ? -0.043 -4.474 20.898 1.00 97.81 88 LEU A CA 1
ATOM 657 C C . LEU A 1 88 ? -0.148 -3.010 21.361 1.00 97.81 88 LEU A C 1
ATOM 659 O O . LEU A 1 88 ? -0.218 -2.754 22.573 1.00 97.81 88 LEU A O 1
ATOM 663 N N . ASP A 1 89 ? -0.140 -2.055 20.431 1.00 97.56 89 ASP A N 1
ATOM 664 C CA . ASP A 1 89 ? -0.264 -0.620 20.716 1.00 97.56 89 ASP A CA 1
ATOM 665 C C . ASP A 1 89 ? -1.697 -0.065 20.614 1.00 97.56 89 ASP A C 1
ATOM 667 O O . ASP A 1 89 ? -1.958 1.070 21.037 1.00 97.56 89 ASP A O 1
ATOM 671 N N . GLY A 1 90 ? -2.641 -0.894 20.169 1.00 97.31 90 GLY A N 1
ATOM 672 C CA . GLY A 1 90 ? -4.057 -0.578 20.030 1.00 97.31 90 GLY A CA 1
ATOM 673 C C . GLY A 1 90 ? -4.480 -0.108 18.639 1.00 97.31 90 GLY A C 1
ATOM 674 O O . GLY A 1 90 ? -5.655 0.233 18.488 1.00 97.31 90 GLY A O 1
ATOM 675 N N . TYR A 1 91 ? -3.582 -0.096 17.654 1.00 98.56 91 TYR A N 1
ATOM 676 C CA . TYR A 1 91 ? -3.873 0.250 16.262 1.00 98.56 91 TYR A CA 1
ATOM 677 C C . TYR A 1 91 ? -3.706 -0.984 15.370 1.00 98.56 91 TYR A C 1
ATOM 679 O O . TYR A 1 91 ? -2.995 -1.925 15.703 1.00 98.56 91 TYR A O 1
ATOM 687 N N . SER A 1 92 ? -4.429 -1.029 14.252 1.00 98.44 92 SER A N 1
ATOM 688 C CA . SER A 1 92 ? -4.201 -2.077 13.252 1.00 98.44 92 SER A CA 1
ATOM 689 C C . SER A 1 92 ? -2.928 -1.777 12.467 1.00 98.44 92 SER A C 1
ATOM 691 O O . SER A 1 92 ? -2.616 -0.616 12.216 1.00 98.44 92 SER A O 1
ATOM 693 N N . ASP A 1 93 ? -2.236 -2.822 12.032 1.00 98.31 93 ASP A N 1
ATOM 694 C CA . ASP A 1 93 ? -1.009 -2.721 11.249 1.00 98.31 93 ASP A CA 1
ATOM 695 C C . ASP A 1 93 ? -1.246 -3.181 9.808 1.00 98.31 93 ASP A C 1
ATOM 697 O O . ASP A 1 93 ? -2.328 -3.640 9.437 1.00 98.31 93 ASP A O 1
ATOM 701 N N . LEU A 1 94 ? -0.231 -3.108 8.951 1.00 97.69 94 LEU A N 1
ATOM 702 C CA . LEU A 1 94 ? -0.337 -3.644 7.595 1.00 97.69 94 LEU A CA 1
ATOM 703 C C . LEU A 1 94 ? 0.942 -4.321 7.118 1.00 97.69 94 LEU A C 1
ATOM 705 O O . LEU A 1 94 ? 2.042 -4.060 7.605 1.00 97.69 94 LEU A O 1
ATOM 709 N N . VAL A 1 95 ? 0.778 -5.189 6.121 1.00 98.56 95 VAL A N 1
ATOM 710 C CA . VAL A 1 95 ? 1.867 -5.890 5.438 1.00 98.56 95 VAL A CA 1
ATOM 711 C C . VAL A 1 95 ? 1.747 -5.687 3.930 1.00 98.56 95 VAL A C 1
ATOM 713 O O . VAL A 1 95 ? 0.669 -5.856 3.353 1.00 98.56 95 VAL A O 1
ATOM 716 N N . ILE A 1 96 ? 2.860 -5.342 3.282 1.00 98.81 96 ILE A N 1
ATOM 717 C CA . ILE A 1 96 ? 2.936 -5.098 1.835 1.00 98.81 96 ILE A CA 1
ATOM 718 C C . ILE A 1 96 ? 4.039 -5.953 1.217 1.00 98.81 96 ILE A C 1
ATOM 720 O O . ILE A 1 96 ? 5.168 -5.954 1.703 1.00 98.81 96 ILE A O 1
ATOM 724 N N . GLY A 1 97 ? 3.733 -6.649 0.123 1.00 98.75 97 GLY A N 1
ATOM 725 C CA . GLY A 1 97 ? 4.700 -7.434 -0.643 1.00 98.75 97 GLY A CA 1
ATOM 726 C C . GLY A 1 97 ? 5.337 -6.667 -1.804 1.00 98.75 97 GLY A C 1
ATOM 727 O O . GLY A 1 97 ? 4.678 -5.879 -2.496 1.00 98.75 97 GLY A O 1
ATOM 728 N N . ALA A 1 98 ? 6.620 -6.937 -2.046 1.00 98.75 98 ALA A N 1
ATOM 729 C CA . ALA A 1 98 ? 7.382 -6.502 -3.214 1.00 98.75 98 ALA A CA 1
ATOM 730 C C . ALA A 1 98 ? 8.236 -7.673 -3.746 1.00 98.75 98 ALA A C 1
ATOM 732 O O . ALA A 1 98 ? 9.424 -7.787 -3.416 1.00 98.75 98 ALA A O 1
ATOM 733 N N . PRO A 1 99 ? 7.664 -8.558 -4.578 1.00 98.56 99 PRO A N 1
ATOM 734 C CA . PRO A 1 99 ? 8.332 -9.788 -5.014 1.00 98.56 99 PRO A CA 1
ATOM 735 C C . PRO A 1 99 ? 9.588 -9.536 -5.863 1.00 98.56 99 PRO A C 1
ATOM 737 O O . PRO A 1 99 ? 10.490 -10.371 -5.921 1.00 98.56 99 PRO A O 1
ATOM 740 N N . GLY A 1 100 ? 9.699 -8.367 -6.501 1.00 98.25 100 GLY A N 1
ATOM 741 C CA . GLY A 1 100 ? 10.885 -7.979 -7.269 1.00 98.25 100 GLY A CA 1
ATOM 742 C C . GLY A 1 100 ? 12.039 -7.428 -6.423 1.00 98.25 100 GLY A C 1
ATOM 743 O O . GLY A 1 100 ? 13.155 -7.280 -6.929 1.00 98.25 100 GLY A O 1
ATOM 744 N N . ALA A 1 101 ? 11.803 -7.117 -5.147 1.00 98.00 101 ALA A N 1
ATOM 745 C CA . ALA A 1 101 ? 12.821 -6.559 -4.264 1.00 98.00 101 ALA A CA 1
ATOM 746 C C . ALA A 1 101 ? 13.936 -7.575 -3.944 1.00 98.00 101 ALA A C 1
ATOM 748 O O . ALA A 1 101 ? 13.823 -8.773 -4.203 1.00 98.00 101 ALA A O 1
ATOM 749 N N . ASN A 1 102 ? 15.050 -7.090 -3.382 1.00 96.56 102 ASN A N 1
ATOM 750 C CA . ASN A 1 102 ? 16.191 -7.922 -2.970 1.00 96.56 102 ASN A CA 1
ATOM 751 C C . ASN A 1 102 ? 16.709 -8.874 -4.078 1.00 96.56 102 ASN A C 1
ATOM 753 O O . ASN A 1 102 ? 16.981 -10.047 -3.837 1.00 96.56 102 ASN A O 1
ATOM 757 N N . GLY A 1 103 ? 16.807 -8.385 -5.322 1.00 94.81 103 GLY A N 1
ATOM 758 C CA . GLY A 1 103 ? 17.245 -9.200 -6.464 1.00 94.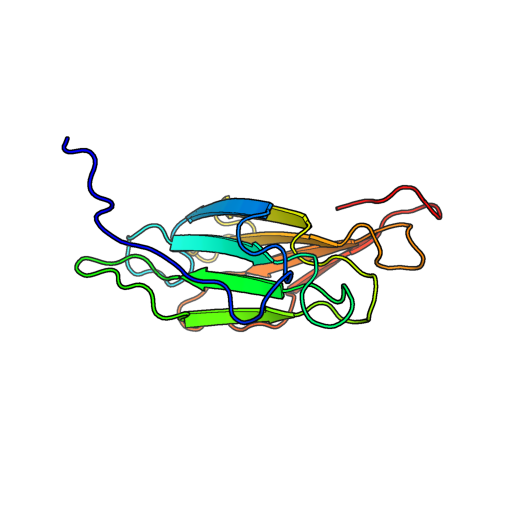81 103 GLY A CA 1
ATOM 759 C C . GLY A 1 103 ? 16.264 -10.322 -6.818 1.00 94.81 103 GLY A C 1
ATOM 760 O O . GLY A 1 103 ? 16.694 -11.447 -7.071 1.00 94.81 103 GLY A O 1
ATOM 761 N N . SER A 1 104 ? 14.962 -10.024 -6.778 1.00 96.75 104 SER A N 1
ATOM 762 C CA . SER A 1 104 ? 13.860 -10.979 -6.973 1.00 96.75 104 SER A CA 1
ATOM 763 C C . SER A 1 104 ? 13.800 -12.113 -5.947 1.00 96.75 104 SER A C 1
ATOM 765 O O . SER A 1 104 ? 13.041 -13.060 -6.124 1.00 96.75 104 SER A O 1
ATOM 767 N N . ALA A 1 105 ? 14.577 -12.049 -4.862 1.00 98.00 105 ALA A N 1
ATOM 768 C CA . ALA A 1 105 ? 14.280 -12.871 -3.694 1.00 98.00 105 ALA A CA 1
ATOM 769 C C . ALA A 1 105 ? 12.954 -12.442 -3.049 1.00 98.00 105 ALA A C 1
ATOM 771 O O . ALA A 1 105 ? 12.241 -13.274 -2.498 1.00 98.00 105 ALA A O 1
ATOM 772 N N . GLY A 1 106 ? 12.613 -11.157 -3.179 1.00 98.44 106 GLY A N 1
ATOM 773 C CA . GLY A 1 106 ? 11.390 -10.561 -2.677 1.00 98.44 106 GLY A CA 1
ATOM 774 C C . GLY A 1 106 ? 11.512 -10.038 -1.245 1.00 98.44 106 GLY A C 1
ATOM 775 O O . GLY A 1 106 ? 12.437 -10.389 -0.500 1.00 98.44 106 GLY A O 1
ATOM 776 N N . ARG A 1 107 ? 10.601 -9.138 -0.874 1.00 98.62 107 ARG A N 1
ATOM 777 C CA . ARG A 1 107 ? 10.459 -8.580 0.477 1.00 98.62 107 ARG A CA 1
ATOM 778 C C . ARG A 1 107 ? 8.988 -8.446 0.853 1.00 98.62 107 ARG A C 1
ATOM 780 O O . ARG A 1 107 ? 8.156 -8.142 0.003 1.00 98.62 107 ARG A O 1
ATOM 787 N N . ALA A 1 108 ? 8.710 -8.575 2.146 1.00 98.38 108 ALA A N 1
ATOM 788 C CA . ALA A 1 108 ? 7.482 -8.087 2.759 1.00 98.38 108 ALA A CA 1
ATOM 789 C C . ALA A 1 108 ? 7.831 -7.016 3.798 1.00 98.38 108 ALA A C 1
ATOM 791 O O . ALA A 1 108 ? 8.775 -7.181 4.572 1.00 98.38 108 ALA A O 1
ATOM 792 N N . TYR A 1 109 ? 7.077 -5.927 3.797 1.00 98.69 109 TYR A N 1
ATOM 793 C CA . TYR A 1 109 ? 7.275 -4.763 4.652 1.00 98.69 109 TYR A CA 1
ATOM 794 C C . TYR A 1 109 ? 6.104 -4.684 5.621 1.00 98.69 109 TYR A C 1
ATOM 796 O O . TYR A 1 109 ? 4.958 -4.816 5.192 1.00 98.69 109 TYR A O 1
ATOM 804 N N . VAL A 1 110 ? 6.390 -4.489 6.903 1.00 98.50 110 VAL A N 1
ATOM 805 C CA . VAL A 1 110 ? 5.384 -4.239 7.939 1.00 98.50 110 VAL A CA 1
ATOM 806 C C . VAL A 1 110 ? 5.434 -2.766 8.302 1.00 98.50 110 VAL A C 1
ATOM 808 O O . VAL A 1 110 ? 6.522 -2.222 8.498 1.00 98.50 110 VAL A O 1
ATOM 811 N N . TYR A 1 111 ? 4.258 -2.161 8.397 1.00 98.62 111 TYR A N 1
ATOM 812 C CA . TYR A 1 111 ? 4.066 -0.796 8.868 1.00 98.62 111 TYR A CA 1
ATOM 813 C C . TYR A 1 111 ? 3.085 -0.851 10.026 1.00 98.62 111 TYR A C 1
ATOM 815 O O . TYR A 1 111 ? 2.001 -1.428 9.877 1.00 98.62 111 TYR A O 1
ATOM 823 N N . TYR A 1 112 ? 3.473 -0.289 11.160 1.00 98.31 112 TYR A N 1
ATOM 824 C CA . TYR A 1 112 ? 2.608 -0.191 12.316 1.00 98.31 112 TYR A CA 1
ATOM 825 C C . TYR A 1 112 ? 1.630 0.968 12.165 1.00 98.31 112 TYR A C 1
ATOM 827 O O . TYR A 1 112 ? 1.960 2.025 11.617 1.00 98.31 112 TYR A O 1
ATOM 835 N N . GLY A 1 113 ? 0.408 0.749 12.637 1.00 98.19 113 GLY A N 1
ATOM 836 C CA . GLY A 1 113 ? -0.575 1.807 12.787 1.00 98.19 113 GLY A CA 1
ATOM 837 C C . GLY A 1 113 ? -0.173 2.806 13.867 1.00 98.19 113 GLY A C 1
ATOM 838 O O . GLY A 1 113 ? 0.869 2.720 14.518 1.00 98.19 113 GLY A O 1
ATOM 839 N N . GLY A 1 114 ? -1.018 3.808 14.064 1.00 97.56 114 GLY A N 1
ATOM 840 C CA . GLY A 1 114 ? -0.844 4.764 15.141 1.00 97.56 114 GLY A CA 1
ATOM 841 C C . GLY A 1 114 ? -1.659 6.028 14.943 1.00 97.56 114 GLY A C 1
ATOM 842 O O . GLY A 1 114 ? -2.013 6.411 13.829 1.00 97.56 114 GLY A O 1
ATOM 843 N N . ALA A 1 115 ? -1.837 6.779 16.033 1.00 93.19 115 ALA A N 1
ATOM 844 C CA . ALA A 1 115 ? -2.468 8.105 16.005 1.00 93.19 115 ALA A CA 1
ATOM 845 C C . ALA A 1 115 ? -1.794 9.083 15.021 1.00 93.19 115 ALA A C 1
ATOM 847 O O . ALA A 1 115 ? -2.344 10.129 14.677 1.00 93.19 115 ALA A O 1
ATOM 848 N N . SER A 1 116 ? -0.556 8.796 14.622 1.00 90.56 116 SER A N 1
ATOM 849 C CA . SER A 1 116 ? 0.153 9.488 13.552 1.00 90.56 116 SER A CA 1
ATOM 850 C C . SER A 1 116 ? 0.986 8.480 12.766 1.00 90.56 116 SER A C 1
ATOM 852 O O . SER A 1 116 ? 2.211 8.560 12.786 1.00 90.56 116 SER A O 1
ATOM 854 N N . MET A 1 117 ? 0.309 7.522 12.126 1.00 94.81 117 MET A N 1
ATOM 855 C CA . MET A 1 117 ? 0.936 6.586 11.192 1.00 94.81 117 MET A CA 1
ATOM 856 C C . MET A 1 117 ? 1.748 7.347 10.133 1.00 94.81 117 MET A C 1
ATOM 858 O O . MET A 1 117 ? 1.268 8.326 9.550 1.00 94.81 117 MET A O 1
ATOM 862 N N . ASP A 1 118 ? 2.977 6.895 9.893 1.00 95.12 118 ASP A N 1
ATOM 863 C CA . ASP A 1 118 ? 3.844 7.406 8.838 1.00 95.12 118 ASP A CA 1
ATOM 864 C C . ASP A 1 118 ? 4.064 6.352 7.738 1.00 95.12 118 ASP A C 1
ATOM 866 O O . ASP A 1 118 ? 3.463 5.279 7.736 1.00 95.12 118 ASP A O 1
ATOM 870 N N . ASN A 1 119 ? 4.850 6.701 6.721 1.00 96.00 119 ASN A N 1
ATOM 871 C CA . ASN A 1 119 ? 5.142 5.827 5.586 1.00 96.00 119 ASN A CA 1
ATOM 872 C C . ASN A 1 119 ? 6.535 5.190 5.659 1.00 96.00 119 ASN A C 1
ATOM 874 O O . ASN A 1 119 ? 7.091 4.840 4.613 1.00 96.00 119 ASN A O 1
ATOM 878 N N . ILE A 1 120 ? 7.101 5.077 6.858 1.00 96.81 120 ILE A N 1
ATOM 879 C CA . ILE A 1 120 ? 8.388 4.437 7.107 1.00 96.81 120 ILE A CA 1
ATOM 880 C C . ILE A 1 120 ? 8.115 3.018 7.592 1.00 96.81 120 ILE A C 1
ATOM 882 O O . ILE A 1 120 ? 7.298 2.790 8.473 1.00 96.81 120 ILE A O 1
ATOM 886 N N . GLU A 1 121 ? 8.779 2.044 6.987 1.00 98.06 121 GLU A N 1
ATOM 887 C CA . GLU A 1 121 ? 8.636 0.649 7.378 1.00 98.06 121 GLU A CA 1
ATOM 888 C C . GLU A 1 121 ? 9.227 0.377 8.768 1.00 98.06 121 GLU A C 1
ATOM 890 O O . GLU A 1 121 ? 10.345 0.793 9.086 1.00 98.06 121 GLU A O 1
ATOM 895 N N . ASP A 1 122 ? 8.509 -0.399 9.578 1.00 98.25 122 ASP A N 1
ATOM 896 C CA . ASP A 1 122 ? 8.962 -0.820 10.906 1.00 98.25 122 ASP A CA 1
ATOM 897 C C . ASP A 1 122 ? 9.745 -2.134 10.861 1.00 98.25 122 ASP A C 1
ATOM 899 O O . ASP A 1 122 ? 10.669 -2.364 11.651 1.00 98.25 122 ASP A O 1
ATOM 903 N N . LEU A 1 123 ? 9.388 -3.022 9.928 1.00 98.19 123 LEU A N 1
ATOM 904 C CA . LEU A 1 123 ? 10.064 -4.301 9.731 1.00 98.19 123 LEU A CA 1
ATOM 905 C C . LEU A 1 123 ? 10.140 -4.672 8.252 1.00 98.19 123 LEU A C 1
ATOM 907 O O . LEU A 1 123 ? 9.172 -4.558 7.507 1.00 98.19 123 LEU A O 1
ATOM 911 N N . ILE A 1 124 ? 11.289 -5.222 7.856 1.00 98.31 124 ILE A N 1
ATOM 912 C CA . ILE A 1 124 ? 11.504 -5.806 6.532 1.00 98.31 124 ILE A CA 1
ATOM 913 C C . ILE A 1 124 ? 11.795 -7.297 6.689 1.00 98.31 124 ILE A C 1
ATOM 915 O O . ILE A 1 124 ? 12.785 -7.700 7.307 1.00 98.31 124 ILE A O 1
ATOM 919 N N . LEU A 1 125 ? 10.951 -8.118 6.076 1.00 97.94 125 LEU A N 1
ATOM 920 C CA . LEU A 1 125 ? 11.138 -9.553 5.920 1.00 97.94 125 LEU A CA 1
ATOM 921 C C . LEU A 1 125 ? 11.735 -9.811 4.534 1.00 97.94 125 LEU A C 1
ATOM 923 O O . LEU A 1 125 ? 11.158 -9.411 3.526 1.00 97.94 125 LEU A O 1
ATOM 927 N N . ASN A 1 126 ? 12.897 -10.460 4.469 1.00 97.88 126 ASN A N 1
ATOM 928 C CA . ASN A 1 126 ? 13.574 -10.745 3.202 1.00 97.88 126 ASN A CA 1
ATOM 929 C C . ASN A 1 126 ? 13.304 -12.184 2.760 1.00 97.88 126 ASN A C 1
ATOM 931 O O . ASN A 1 126 ? 13.420 -13.104 3.570 1.00 97.88 126 ASN A O 1
ATOM 935 N N . GLY A 1 127 ? 13.040 -12.372 1.467 1.00 96.56 127 GLY A N 1
ATOM 936 C CA . GLY A 1 127 ? 13.157 -13.680 0.836 1.00 96.56 127 GLY A CA 1
ATOM 937 C C . GLY A 1 127 ? 14.603 -14.176 0.874 1.00 96.56 127 GLY A C 1
ATOM 938 O O . GLY A 1 127 ? 15.551 -13.380 0.850 1.00 96.56 127 GLY A O 1
ATOM 939 N N . GLU A 1 128 ? 14.773 -15.493 0.971 1.00 94.94 128 GLU A N 1
ATOM 940 C CA . GLU A 1 128 ? 16.078 -16.108 1.225 1.00 94.94 128 GLU A CA 1
ATOM 941 C C . GLU A 1 128 ? 16.880 -16.338 -0.059 1.00 94.94 128 GLU A C 1
ATOM 943 O O . GLU A 1 128 ? 18.084 -16.065 -0.080 1.00 94.94 128 GLU A O 1
ATOM 948 N N . ASN A 1 129 ? 16.240 -16.821 -1.131 1.00 95.31 129 ASN A N 1
ATOM 949 C CA . ASN A 1 129 ? 16.925 -17.178 -2.371 1.00 95.31 129 ASN A CA 1
ATOM 950 C C . ASN A 1 129 ? 16.496 -16.283 -3.540 1.00 95.31 129 ASN A C 1
ATOM 952 O O . ASN A 1 129 ? 15.342 -15.867 -3.622 1.00 95.31 129 ASN A O 1
ATOM 956 N N . PRO A 1 130 ? 17.397 -16.011 -4.501 1.00 92.00 130 PRO A N 1
ATOM 957 C CA . PRO A 1 130 ? 17.039 -15.280 -5.710 1.00 92.00 130 PRO A CA 1
ATOM 958 C C . PRO A 1 130 ? 15.913 -15.970 -6.489 1.00 92.00 130 PRO A C 1
ATOM 960 O O . PRO A 1 130 ? 16.009 -17.162 -6.786 1.00 92.00 130 PRO A O 1
ATOM 963 N N . ASN A 1 131 ? 14.934 -15.183 -6.935 1.00 92.75 131 ASN A N 1
ATOM 964 C CA . ASN A 1 131 ? 13.730 -15.616 -7.661 1.00 92.75 131 ASN A CA 1
ATOM 965 C C . ASN A 1 131 ? 12.714 -16.411 -6.823 1.00 92.75 131 ASN A C 1
ATOM 967 O O . ASN A 1 131 ? 11.839 -17.053 -7.399 1.00 92.75 131 ASN A O 1
ATOM 971 N N . ASP A 1 132 ? 12.809 -16.368 -5.491 1.00 95.19 132 ASP A N 1
ATOM 972 C CA . ASP A 1 132 ? 11.738 -16.872 -4.624 1.00 95.19 132 ASP A CA 1
ATOM 973 C C . ASP A 1 132 ? 10.474 -16.003 -4.716 1.00 95.19 132 ASP A C 1
ATOM 975 O O . ASP A 1 132 ? 9.388 -16.489 -4.406 1.00 95.19 132 ASP A O 1
ATOM 979 N N . GLU A 1 133 ? 10.614 -14.740 -5.148 1.00 95.88 133 GLU A N 1
ATOM 980 C CA . GLU A 1 133 ? 9.507 -13.788 -5.292 1.00 95.88 133 GLU A CA 1
ATOM 981 C C . GLU A 1 133 ? 8.675 -13.669 -3.999 1.00 95.88 133 GLU A C 1
ATOM 983 O O . GLU A 1 133 ? 7.449 -13.602 -4.029 1.00 95.88 133 GLU A O 1
ATOM 988 N N . PHE A 1 134 ? 9.339 -13.671 -2.835 1.00 95.06 134 PHE A N 1
ATOM 989 C CA . PHE A 1 134 ? 8.680 -13.515 -1.539 1.00 95.06 134 PHE A CA 1
ATOM 990 C C . PHE A 1 134 ? 7.978 -12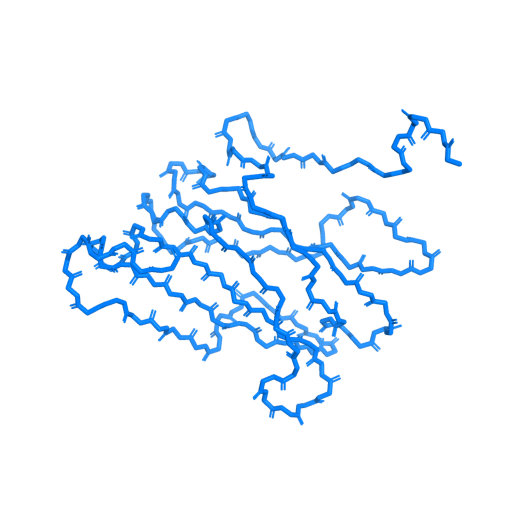.151 -1.419 1.00 95.06 134 PHE A C 1
ATOM 992 O O . PHE A 1 134 ? 8.584 -11.108 -1.669 1.00 95.06 134 PHE A O 1
ATOM 999 N N . GLY A 1 135 ? 6.734 -12.159 -0.940 1.00 86.31 135 GLY A N 1
ATOM 1000 C CA . GLY A 1 135 ? 5.915 -10.953 -0.784 1.00 86.31 135 GLY A CA 1
ATOM 1001 C C . GLY A 1 135 ? 4.761 -10.911 -1.764 1.00 86.31 135 GLY A C 1
ATOM 1002 O O . GLY A 1 135 ? 4.992 -10.904 -2.986 1.00 86.3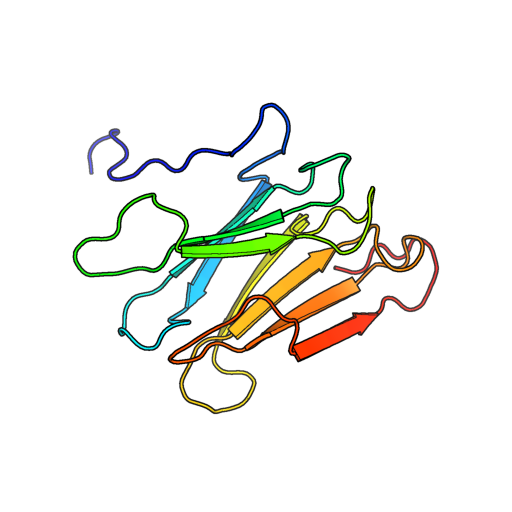1 135 GLY A O 1
#

pLDDT: mean 96.72, std 3.12, range [70.44, 98.88]

Sequence (135 aa):
MNNVSDITFYGEFPNDNFGNSVSTAGDLNGDSYSDILIGASQYDSYTGKVYVYYGGSSMDNINDLSMTGENISNYFGTSVAGAEDLNLDGYSDLVIGAPGANGSAGRAYVYYGGASMDNIEDLILNGENPNDEFG

Foldseek 3Di:
DDPDDPADADDDDPQLQKQLEKEWQFAQQQPRFIKIKIWRQPPPQRQIKIFIFHDDPDGHRDTPAMATHPDHQQSKQNYKYHAQQPPPPRGIKIKIWRCPPPQSLTKIFIFHGYNDGHRDTPDIDGRDDHNVSTD